Protein AF-A0A661DDL3-F1 (afdb_monomer_lite)

pLDDT: mean 89.46, std 9.81, range [48.75, 97.94]

Secondary structure (DSSP, 8-state):
-----EEEEEEEEEE-TT---TT-STTTTT-HHHHHHHHHT---S--SB-TTSPBPTT--TT-HHHHHHHHHHHHHHHHS--S-EEEE--BTTB--EEEE-TT--EEE-TTS-----GGG-PPPHHHHHHHHHHHHHTT---SS--EEEEEEEP-

Foldseek 3Di:
DDDQFKKKKFKFAKDAPPDDDPQVDPQNVNPPVVVQCVVVVPDFPDDQADPVRDGDPPDDPPDVVVVVRVVSVVVVCVVRPDLWDWDAQPDPVGGMITTGQPPQMDIDDSVDDDDDDCVSNDDDVVSQVSNVVVCVVRVPDGDDGIDMDMGTDDD

Radius of gyration: 18.05 Å; chains: 1; bounding box: 45×45×47 Å

Sequence (155 aa):
MGMNVSASISYGIRFDEGFEFPWDDEKYAGDYETWWEDVLGFKPTFSPWTDKGEYKEGIDHDDPRIDAYYEEKRKWEFDNPLPVEFNMCGSDECYDMVLSVPGIGIGGDWETPTEIDLSIFTVDQGGIDELIGFCKFYEIEYKEGPKWYLTCLQS

Structure (mmCIF, N/CA/C/O backbone):
data_AF-A0A661DDL3-F1
#
_entry.id   AF-A0A661DDL3-F1
#
loop_
_atom_site.group_PDB
_atom_site.id
_atom_site.type_symbol
_atom_site.label_atom_id
_atom_site.label_alt_id
_atom_site.label_comp_id
_atom_site.label_asym_id
_atom_site.label_entity_id
_atom_site.label_seq_id
_atom_site.pdbx_PDB_ins_code
_atom_site.Cartn_x
_atom_site.Cartn_y
_atom_site.Cartn_z
_atom_site.occupancy
_atom_site.B_iso_or_equiv
_atom_site.auth_seq_id
_atom_site.auth_comp_id
_atom_site.auth_asym_id
_atom_site.auth_atom_id
_atom_site.p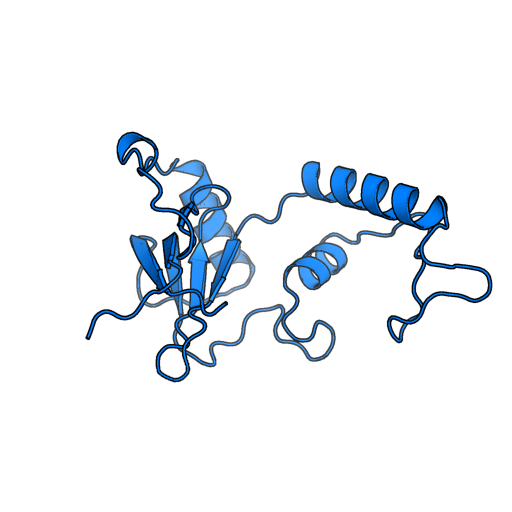dbx_PDB_model_num
ATOM 1 N N . MET A 1 1 ? -11.087 32.417 7.903 1.00 48.75 1 MET A N 1
ATOM 2 C CA . MET A 1 1 ? -10.757 32.113 6.495 1.00 48.75 1 MET A CA 1
ATOM 3 C C . MET A 1 1 ? -10.995 30.628 6.307 1.00 48.75 1 MET A C 1
ATOM 5 O O . MET A 1 1 ? -10.666 29.892 7.226 1.00 48.75 1 MET A O 1
ATOM 9 N N . GLY A 1 2 ? -11.640 30.211 5.217 1.00 57.16 2 GLY A N 1
ATOM 10 C CA . GLY A 1 2 ? -11.757 28.786 4.893 1.00 57.16 2 GLY A CA 1
ATOM 11 C C . GLY A 1 2 ? -10.430 28.287 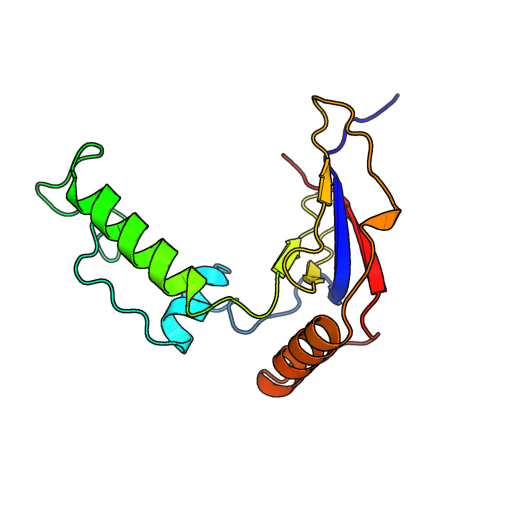4.327 1.00 57.16 2 GLY A C 1
ATOM 12 O O . GLY A 1 2 ? -9.803 29.015 3.560 1.00 57.16 2 GLY A O 1
ATOM 13 N N . MET A 1 3 ? -9.996 27.103 4.746 1.00 63.91 3 MET A N 1
ATOM 14 C CA . MET A 1 3 ? -8.885 26.381 4.129 1.00 63.91 3 MET A CA 1
ATOM 15 C C . MET A 1 3 ? -9.479 25.211 3.352 1.00 63.91 3 MET A C 1
ATOM 17 O O . MET A 1 3 ? -10.378 24.539 3.857 1.00 63.91 3 MET A O 1
ATOM 21 N N . ASN A 1 4 ? -9.006 25.020 2.125 1.00 65.56 4 ASN A N 1
ATOM 22 C CA . ASN A 1 4 ? -9.369 23.881 1.294 1.00 65.56 4 ASN A CA 1
ATOM 23 C C . ASN A 1 4 ? -8.398 22.742 1.604 1.00 65.56 4 ASN A C 1
ATOM 25 O O . ASN A 1 4 ? -7.199 22.986 1.722 1.00 65.56 4 ASN A O 1
ATOM 29 N N . VAL A 1 5 ? -8.914 21.528 1.770 1.00 73.38 5 VAL A N 1
ATOM 30 C CA . VAL A 1 5 ? -8.112 20.354 2.116 1.00 73.38 5 VAL A CA 1
ATOM 31 C C . VAL A 1 5 ? -8.684 19.142 1.393 1.00 73.38 5 VAL A C 1
ATOM 33 O O . VAL A 1 5 ? -9.905 18.969 1.368 1.00 73.38 5 VAL A O 1
ATOM 36 N N . SER A 1 6 ? -7.812 18.330 0.802 1.00 82.94 6 SER A N 1
ATOM 37 C CA . SER A 1 6 ? -8.190 16.999 0.337 1.00 82.94 6 SER A CA 1
ATOM 38 C C . SER A 1 6 ? -8.321 16.087 1.551 1.00 82.94 6 SER A C 1
ATOM 40 O O . SER A 1 6 ? -7.571 16.210 2.520 1.00 82.94 6 SER A O 1
ATOM 42 N N . ALA A 1 7 ? -9.285 15.180 1.544 1.00 85.31 7 ALA A N 1
ATOM 43 C CA . ALA A 1 7 ? -9.491 14.281 2.672 1.00 85.31 7 ALA A CA 1
ATOM 44 C C . ALA A 1 7 ? -9.811 12.877 2.189 1.00 85.31 7 ALA A C 1
ATOM 46 O O . ALA A 1 7 ? -10.457 12.713 1.156 1.00 85.31 7 ALA A O 1
ATOM 47 N N . SER A 1 8 ? -9.390 11.884 2.962 1.00 88.00 8 SER A N 1
ATOM 48 C CA . SER A 1 8 ? -9.799 10.500 2.794 1.00 88.00 8 SER A CA 1
ATOM 49 C C . SER A 1 8 ? -10.552 10.001 4.021 1.00 88.00 8 SER A C 1
ATOM 51 O O . SER A 1 8 ? -10.213 10.326 5.158 1.00 88.00 8 SER A O 1
ATOM 53 N N . ILE A 1 9 ? -11.610 9.227 3.793 1.00 90.31 9 ILE A N 1
ATOM 54 C CA . ILE A 1 9 ? -12.275 8.443 4.838 1.00 90.31 9 ILE A CA 1
ATOM 55 C C . ILE A 1 9 ? -11.851 6.995 4.655 1.00 90.31 9 ILE A C 1
ATOM 57 O O . ILE A 1 9 ? -11.993 6.471 3.555 1.00 90.31 9 ILE A O 1
ATOM 61 N N . SER A 1 10 ? -11.372 6.352 5.716 1.00 92.56 10 SER A N 1
ATOM 62 C CA . SER A 1 10 ? -10.945 4.951 5.695 1.00 92.56 10 SER A CA 1
ATOM 63 C C . SER A 1 10 ? -11.387 4.216 6.962 1.00 92.56 10 SER A C 1
ATOM 65 O O . SER A 1 10 ? -11.649 4.829 8.001 1.00 92.56 10 SER A O 1
ATOM 67 N N . TYR A 1 11 ? -11.500 2.889 6.884 1.00 94.81 11 TYR A N 1
ATOM 68 C CA . TYR A 1 11 ? -11.741 2.036 8.047 1.00 94.81 11 TYR A CA 1
ATOM 69 C C . TYR A 1 11 ? -10.490 1.216 8.337 1.00 94.81 11 TYR A C 1
ATOM 71 O O . TYR A 1 11 ? -10.093 0.386 7.522 1.00 94.81 11 TYR A O 1
ATOM 79 N N . GLY A 1 12 ? -9.850 1.454 9.477 1.00 96.00 12 GLY A N 1
ATOM 80 C CA . GLY A 1 12 ? -8.517 0.922 9.729 1.00 96.00 12 GLY A CA 1
ATOM 81 C C . GLY A 1 12 ? -8.063 1.048 11.167 1.00 96.00 12 GLY A C 1
ATOM 82 O O . GLY A 1 12 ? -8.872 1.296 12.055 1.00 96.00 12 GLY A O 1
ATOM 83 N N . ILE A 1 13 ? -6.768 0.872 11.391 1.00 97.25 13 ILE A N 1
ATOM 84 C CA . ILE A 1 13 ? -6.085 0.993 12.677 1.00 97.25 13 ILE A CA 1
ATOM 85 C C . ILE A 1 13 ? -5.138 2.186 12.585 1.00 97.25 13 ILE A C 1
ATOM 87 O O . ILE A 1 13 ? -4.337 2.263 11.657 1.00 97.25 13 ILE A O 1
ATOM 91 N N . ARG A 1 14 ? -5.229 3.112 13.543 1.00 95.75 14 ARG A N 1
ATOM 92 C CA . ARG A 1 14 ? -4.318 4.260 13.626 1.00 95.75 14 ARG A CA 1
ATOM 93 C C . ARG A 1 14 ? -3.046 3.908 14.382 1.00 95.75 14 ARG A C 1
ATOM 95 O O . ARG A 1 14 ? -3.106 3.306 15.455 1.00 95.75 14 ARG A O 1
ATOM 102 N N . PHE A 1 15 ? -1.945 4.419 13.863 1.00 94.62 15 PHE A N 1
ATOM 103 C CA . PHE A 1 15 ? -0.617 4.385 14.440 1.00 94.62 15 PHE A CA 1
ATOM 104 C C . PHE A 1 15 ? -0.120 5.812 14.665 1.00 94.62 15 PHE A C 1
ATOM 106 O O . PHE A 1 15 ? -0.500 6.743 13.948 1.00 94.62 15 PHE A O 1
ATOM 113 N N . ASP A 1 16 ? 0.683 5.967 15.714 1.00 91.12 16 ASP A N 1
ATOM 114 C CA . ASP A 1 16 ? 1.329 7.234 16.041 1.00 91.12 16 ASP A CA 1
ATOM 115 C C . ASP A 1 16 ? 2.497 7.480 15.070 1.00 91.12 16 ASP A C 1
ATOM 117 O O . ASP A 1 16 ? 3.071 6.534 14.528 1.00 91.12 16 ASP A O 1
ATOM 121 N N . GLU A 1 17 ? 2.866 8.747 14.880 1.00 86.69 17 GLU A N 1
ATOM 122 C CA . GLU A 1 17 ? 4.054 9.137 14.114 1.00 86.69 17 GLU A CA 1
ATOM 123 C C . GLU A 1 17 ? 5.305 8.377 14.583 1.00 86.69 17 GLU A C 1
ATOM 125 O O . GLU A 1 17 ? 5.551 8.235 15.785 1.00 86.69 17 GLU A O 1
ATOM 130 N N . GLY A 1 18 ? 6.111 7.910 13.626 1.00 87.19 18 GLY A N 1
ATOM 131 C CA . GLY A 1 18 ? 7.349 7.181 13.905 1.00 87.19 18 GLY A CA 1
ATOM 132 C C . GLY A 1 18 ? 7.148 5.723 14.316 1.00 87.19 18 GLY A C 1
ATOM 133 O O . GLY A 1 18 ? 8.106 5.085 14.747 1.00 87.19 18 GLY A O 1
ATOM 134 N N . PHE A 1 19 ? 5.929 5.185 14.206 1.00 92.38 19 PHE A N 1
ATOM 135 C CA . PHE A 1 19 ? 5.742 3.738 14.211 1.00 92.38 19 PHE A CA 1
ATOM 136 C C . PHE A 1 19 ? 6.493 3.118 13.026 1.00 92.38 19 PHE A C 1
ATOM 138 O O . PHE A 1 19 ? 6.299 3.557 11.898 1.00 92.38 19 PHE A O 1
ATOM 145 N N . GLU A 1 20 ? 7.319 2.106 13.294 1.00 93.00 20 GLU A N 1
ATOM 146 C CA . GLU A 1 20 ? 8.091 1.393 12.274 1.00 93.00 20 GLU A CA 1
ATOM 147 C C . GLU A 1 20 ? 7.300 0.182 11.767 1.00 93.00 20 GLU A C 1
ATOM 149 O O . GLU A 1 20 ? 7.062 -0.792 12.491 1.00 93.00 20 GLU A O 1
ATOM 154 N N . PHE A 1 21 ? 6.884 0.240 10.510 1.00 94.50 21 PHE A N 1
ATOM 155 C CA . PHE A 1 21 ? 6.269 -0.861 9.791 1.00 94.50 21 PHE A CA 1
ATOM 156 C C . PHE A 1 21 ? 7.323 -1.791 9.171 1.00 94.50 21 PHE A C 1
ATOM 158 O O . PHE A 1 21 ? 8.472 -1.400 8.962 1.00 94.50 21 PHE A O 1
ATOM 165 N N . PRO A 1 22 ? 6.943 -3.026 8.788 1.00 93.38 22 PRO A N 1
ATOM 166 C CA . PRO A 1 22 ? 7.859 -3.968 8.140 1.00 93.38 22 PRO A CA 1
ATOM 167 C C . PRO A 1 22 ? 8.530 -3.460 6.850 1.00 93.38 22 PRO A C 1
ATOM 169 O O . PRO A 1 22 ? 9.544 -4.020 6.434 1.00 93.38 22 PRO A O 1
ATOM 172 N N . TRP A 1 23 ? 7.955 -2.443 6.203 1.00 93.56 23 TRP A N 1
ATOM 173 C CA . TRP A 1 23 ? 8.454 -1.826 4.971 1.00 93.56 23 TRP A CA 1
ATOM 174 C C . TRP A 1 23 ? 9.266 -0.542 5.199 1.00 93.56 23 TRP A C 1
ATOM 176 O O . TRP A 1 23 ? 9.781 0.016 4.234 1.00 93.56 23 TRP A O 1
ATOM 186 N N . ASP A 1 24 ? 9.449 -0.089 6.443 1.00 89.19 24 ASP A N 1
ATOM 187 C CA . ASP A 1 24 ? 10.234 1.122 6.749 1.00 89.19 24 ASP A CA 1
ATOM 188 C C . ASP A 1 24 ? 11.759 0.888 6.720 1.00 89.19 24 ASP A C 1
ATOM 190 O O . ASP A 1 24 ? 12.549 1.764 7.067 1.00 89.19 24 ASP A O 1
ATOM 194 N N . ASP A 1 25 ? 12.199 -0.292 6.275 1.00 85.81 25 ASP A N 1
ATOM 195 C CA . ASP A 1 25 ? 13.611 -0.609 6.051 1.00 85.81 25 ASP A CA 1
ATOM 196 C C . ASP A 1 25 ? 14.218 0.270 4.934 1.00 85.81 25 ASP A C 1
ATOM 198 O O . ASP A 1 25 ? 13.563 0.602 3.938 1.00 85.81 25 ASP A O 1
ATOM 202 N N . GLU A 1 26 ? 15.516 0.581 5.049 1.00 86.31 26 GLU A N 1
ATOM 203 C CA . GLU A 1 26 ? 16.295 1.344 4.060 1.00 86.31 26 GLU A CA 1
ATOM 204 C C . GLU A 1 26 ? 16.175 0.744 2.652 1.00 86.31 26 GLU A C 1
ATOM 206 O O . GLU A 1 26 ? 16.243 1.470 1.659 1.00 86.31 26 GLU A O 1
ATOM 211 N N . LYS A 1 27 ? 15.972 -0.578 2.559 1.00 88.19 27 LYS A N 1
ATOM 212 C CA . LYS A 1 27 ? 15.776 -1.292 1.292 1.00 88.19 27 LYS A CA 1
ATOM 213 C C . LYS A 1 27 ? 14.564 -0.788 0.500 1.00 88.19 27 LYS A C 1
ATOM 215 O O . LYS A 1 27 ? 14.637 -0.760 -0.727 1.00 88.19 27 LYS A O 1
ATOM 220 N N . TYR A 1 28 ? 13.472 -0.440 1.175 1.00 88.69 28 TYR A N 1
ATOM 221 C CA . TYR A 1 28 ? 12.208 -0.070 0.529 1.00 88.69 28 TYR A CA 1
ATOM 222 C C . TYR A 1 28 ? 11.920 1.426 0.630 1.00 88.69 28 TYR A C 1
ATOM 224 O O . TYR A 1 28 ? 11.065 1.922 -0.093 1.00 88.69 28 TYR A O 1
ATOM 232 N N . ALA A 1 29 ? 12.635 2.151 1.497 1.00 87.94 29 ALA A N 1
ATOM 233 C CA . ALA A 1 29 ? 12.447 3.586 1.710 1.00 87.94 29 ALA A CA 1
ATOM 234 C C . ALA A 1 29 ? 10.980 3.961 2.019 1.00 87.94 29 ALA A C 1
ATOM 236 O O . ALA A 1 29 ? 10.502 5.010 1.590 1.00 87.94 29 ALA A O 1
ATOM 237 N N . GLY A 1 30 ? 10.267 3.087 2.740 1.00 87.94 30 GLY A N 1
ATOM 238 C CA . GLY A 1 30 ? 8.852 3.260 3.076 1.00 87.94 30 GLY A CA 1
ATOM 239 C C . GLY A 1 30 ? 7.867 2.859 1.969 1.00 87.94 30 GLY A C 1
ATOM 240 O O . GLY A 1 30 ? 6.659 2.989 2.163 1.00 87.94 30 GLY A O 1
ATOM 241 N N . ASP A 1 31 ? 8.338 2.362 0.820 1.00 91.00 31 ASP A N 1
ATOM 242 C CA . ASP A 1 31 ? 7.474 1.855 -0.249 1.00 91.00 31 ASP A CA 1
ATOM 243 C C . ASP A 1 31 ? 6.933 0.459 0.099 1.00 91.00 31 ASP A C 1
ATOM 245 O O . ASP A 1 31 ? 7.565 -0.583 -0.116 1.00 91.00 31 ASP A O 1
ATOM 249 N N . TYR A 1 32 ? 5.726 0.463 0.654 1.00 94.00 32 TYR A N 1
ATOM 250 C CA . TYR A 1 32 ? 5.017 -0.731 1.085 1.00 94.00 32 TYR A CA 1
ATOM 251 C C . TYR A 1 32 ? 4.578 -1.641 -0.080 1.00 94.00 32 TYR A C 1
ATOM 253 O O . TYR A 1 32 ? 4.455 -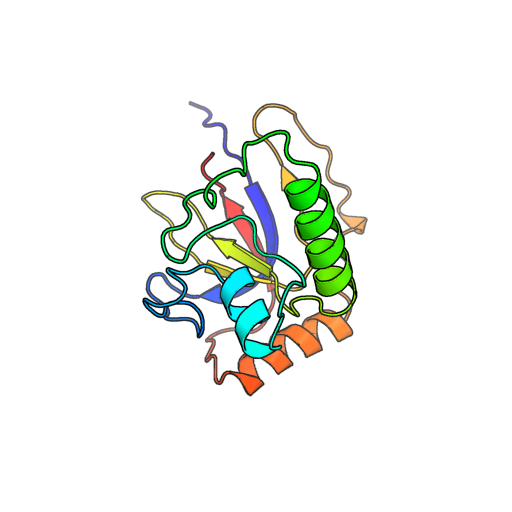2.852 0.117 1.00 94.00 32 TYR A O 1
ATOM 261 N N . GLU A 1 33 ? 4.388 -1.112 -1.294 1.00 94.25 33 GLU A N 1
ATOM 262 C CA . GLU A 1 33 ? 4.052 -1.920 -2.476 1.00 94.25 33 GLU A CA 1
ATOM 263 C C . GLU A 1 33 ? 5.280 -2.713 -2.932 1.00 94.25 33 GLU A C 1
ATOM 265 O O . GLU A 1 33 ? 5.219 -3.936 -3.094 1.00 94.25 33 GLU A O 1
ATOM 270 N N . THR A 1 34 ? 6.432 -2.041 -3.030 1.00 93.69 34 THR A N 1
ATOM 271 C CA . THR A 1 34 ? 7.711 -2.691 -3.360 1.00 93.69 34 THR A CA 1
ATOM 272 C C . THR A 1 34 ? 8.104 -3.734 -2.306 1.00 93.69 34 THR A C 1
ATOM 274 O O . THR A 1 34 ? 8.620 -4.806 -2.642 1.00 93.69 34 THR A O 1
ATOM 277 N N . TRP A 1 35 ? 7.839 -3.471 -1.023 1.00 95.81 35 TRP A N 1
ATOM 278 C CA . TRP A 1 35 ? 8.023 -4.468 0.038 1.00 95.81 35 TRP A CA 1
ATOM 279 C C . TRP A 1 35 ? 7.168 -5.719 -0.189 1.00 95.81 35 TRP A C 1
ATOM 281 O O . TRP A 1 35 ? 7.666 -6.843 -0.076 1.00 95.81 35 TRP A O 1
ATOM 291 N N . TRP A 1 36 ? 5.894 -5.543 -0.537 1.00 95.94 36 TRP A N 1
ATOM 292 C CA . TRP A 1 36 ? 4.977 -6.659 -0.753 1.00 95.94 36 TRP A CA 1
ATOM 293 C C . TRP A 1 36 ? 5.362 -7.519 -1.957 1.00 95.94 36 TRP A C 1
ATOM 295 O O . TRP A 1 36 ? 5.332 -8.752 -1.887 1.00 95.94 36 TRP A O 1
ATOM 305 N N . GLU A 1 37 ? 5.801 -6.873 -3.035 1.00 96.19 37 GLU A N 1
ATOM 306 C CA . GLU A 1 37 ? 6.388 -7.537 -4.198 1.00 96.19 37 GLU A CA 1
ATOM 307 C C . GLU A 1 37 ? 7.569 -8.433 -3.811 1.00 96.19 37 GLU A C 1
ATOM 309 O O . GLU A 1 37 ? 7.638 -9.583 -4.252 1.00 96.19 37 GLU A O 1
ATOM 314 N N . ASP A 1 38 ? 8.478 -7.954 -2.958 1.00 95.69 38 ASP A N 1
ATOM 315 C CA . ASP A 1 38 ? 9.626 -8.743 -2.497 1.00 95.69 38 ASP A CA 1
ATOM 316 C C . ASP A 1 38 ? 9.198 -9.922 -1.612 1.00 95.69 38 ASP A C 1
ATOM 318 O O . ASP A 1 38 ? 9.656 -11.049 -1.828 1.00 95.69 38 ASP A O 1
ATOM 322 N N . VAL A 1 39 ? 8.270 -9.693 -0.674 1.00 96.12 39 VAL A N 1
ATOM 323 C CA . VAL A 1 39 ? 7.720 -10.726 0.225 1.00 96.12 39 VAL A CA 1
ATOM 324 C C . VAL A 1 39 ? 7.115 -11.888 -0.560 1.00 96.12 39 VAL A C 1
ATOM 326 O O . VAL A 1 39 ? 7.363 -13.055 -0.240 1.00 96.12 39 VAL A O 1
ATOM 329 N N . LEU A 1 40 ? 6.330 -11.582 -1.592 1.00 96.81 40 LEU A N 1
ATOM 330 C CA . LEU A 1 40 ? 5.684 -12.588 -2.436 1.00 96.81 40 LEU A CA 1
ATOM 331 C C . LEU A 1 40 ? 6.560 -13.051 -3.611 1.00 96.81 40 LEU A C 1
ATOM 333 O O . LEU A 1 40 ? 6.188 -13.972 -4.345 1.00 96.81 40 LEU A O 1
ATOM 337 N N . GLY A 1 41 ? 7.747 -12.466 -3.769 1.00 97.00 41 GLY A N 1
ATOM 338 C CA . GLY A 1 41 ? 8.742 -12.873 -4.751 1.00 97.00 41 GLY A CA 1
ATOM 339 C C . GLY A 1 41 ? 8.370 -12.529 -6.192 1.00 97.00 41 GLY A C 1
ATOM 340 O O . GLY A 1 41 ? 8.678 -13.320 -7.093 1.00 97.00 41 GLY A O 1
ATOM 341 N N . PHE A 1 42 ? 7.732 -11.378 -6.421 1.00 97.19 42 PHE A N 1
ATOM 342 C CA . PHE A 1 42 ? 7.488 -10.854 -7.761 1.00 97.19 42 PHE A CA 1
ATOM 343 C C . PHE A 1 42 ? 8.809 -10.715 -8.522 1.00 97.19 42 PHE A C 1
ATOM 345 O O . PHE A 1 42 ? 9.791 -10.140 -8.052 1.00 97.19 42 PHE A O 1
ATOM 352 N N . LYS A 1 43 ? 8.851 -11.297 -9.720 1.00 96.25 43 LYS A N 1
ATOM 353 C CA . LYS A 1 43 ? 10.007 -11.247 -10.613 1.00 96.25 43 LYS A CA 1
ATOM 354 C C . LYS A 1 43 ? 9.497 -10.950 -12.013 1.00 96.25 43 LYS A C 1
ATOM 356 O O . LYS A 1 43 ? 9.070 -11.892 -12.682 1.00 96.25 43 LYS A O 1
ATOM 361 N N . PRO A 1 44 ? 9.521 -9.680 -12.449 1.00 96.12 44 PRO A N 1
ATOM 362 C CA . PRO A 1 44 ? 9.050 -9.331 -13.777 1.00 96.12 44 PRO A CA 1
ATOM 363 C C . PRO A 1 44 ? 9.915 -10.020 -14.831 1.00 96.12 44 PRO A C 1
ATOM 365 O O . PRO A 1 44 ? 11.128 -10.197 -14.650 1.00 96.12 44 PRO A O 1
ATOM 368 N N . THR A 1 45 ? 9.313 -10.357 -15.966 1.00 97.44 45 THR A N 1
ATOM 369 C CA . THR A 1 45 ? 10.034 -10.937 -17.106 1.00 97.44 45 THR A CA 1
ATOM 370 C C . THR A 1 45 ? 11.127 -9.988 -17.604 1.00 97.44 45 THR A C 1
ATOM 372 O O . THR A 1 45 ? 12.207 -10.414 -18.024 1.00 97.44 45 THR A O 1
ATOM 375 N N . PHE A 1 46 ? 10.865 -8.684 -17.524 1.00 96.44 46 PHE A N 1
ATOM 376 C CA . PHE A 1 46 ? 11.798 -7.620 -17.856 1.00 96.44 46 PHE A CA 1
ATOM 377 C C . PHE A 1 46 ? 11.568 -6.423 -16.934 1.00 96.44 46 PHE A C 1
ATOM 379 O O . PHE A 1 46 ? 10.436 -6.006 -16.766 1.00 96.44 46 PHE A O 1
ATOM 386 N N . SER A 1 47 ? 12.633 -5.833 -16.389 1.00 95.69 47 SER A N 1
ATOM 387 C CA . SER A 1 47 ? 12.555 -4.544 -15.688 1.00 95.69 47 SER A CA 1
ATOM 388 C C . SER A 1 47 ? 13.231 -3.459 -16.536 1.00 95.69 47 SER A C 1
ATOM 390 O O . SER A 1 47 ? 14.404 -3.650 -16.886 1.00 95.69 47 SER A O 1
ATOM 392 N N . PRO A 1 48 ? 12.551 -2.345 -16.875 1.00 96.12 48 PRO A N 1
ATOM 393 C CA . PRO A 1 48 ? 13.136 -1.252 -17.655 1.00 96.12 48 PRO A CA 1
ATOM 394 C C . PRO A 1 48 ? 14.154 -0.418 -16.869 1.00 96.12 48 PRO A C 1
ATOM 396 O O . PRO A 1 48 ? 14.959 0.279 -17.489 1.00 96.12 48 PRO A O 1
ATOM 399 N N . TRP A 1 49 ? 14.170 -0.522 -15.537 1.00 94.88 49 TRP A N 1
ATOM 400 C CA . TRP A 1 49 ? 15.061 0.255 -14.676 1.00 94.88 49 TRP A CA 1
ATOM 401 C C . TRP A 1 49 ? 16.291 -0.535 -14.229 1.00 94.88 49 TRP A C 1
ATOM 403 O O . TRP A 1 49 ? 16.314 -1.770 -14.187 1.00 94.88 49 TRP A O 1
ATOM 413 N N . THR A 1 50 ? 17.347 0.207 -13.923 1.00 93.88 50 THR A N 1
ATOM 414 C CA . THR A 1 50 ? 18.536 -0.260 -13.206 1.00 93.88 50 THR A CA 1
ATOM 415 C C . THR A 1 50 ? 18.294 -0.240 -11.695 1.00 93.88 50 THR A C 1
ATOM 417 O O . THR A 1 50 ? 17.321 0.346 -11.227 1.00 93.88 50 THR A O 1
ATOM 420 N N . ASP A 1 51 ? 19.235 -0.779 -10.919 1.00 88.75 51 ASP A N 1
ATOM 421 C CA . ASP A 1 51 ? 19.201 -0.739 -9.446 1.00 88.75 51 ASP A CA 1
ATOM 422 C C . ASP A 1 51 ? 19.237 0.695 -8.869 1.00 88.75 51 ASP A C 1
ATOM 424 O O . ASP A 1 51 ? 19.062 0.889 -7.672 1.00 88.75 51 ASP A O 1
ATOM 428 N N . LYS A 1 52 ? 19.481 1.712 -9.710 1.00 89.25 52 LYS A N 1
ATOM 429 C CA . LYS A 1 52 ? 19.447 3.137 -9.346 1.00 89.25 52 LYS A CA 1
ATOM 430 C C . LYS A 1 52 ? 18.152 3.847 -9.758 1.00 89.25 52 LYS A C 1
ATOM 432 O O . LYS A 1 52 ? 18.066 5.061 -9.611 1.00 89.25 52 LYS A O 1
ATOM 437 N N . GLY A 1 53 ? 17.189 3.130 -10.343 1.00 88.75 53 GLY A N 1
ATOM 438 C CA . GLY A 1 53 ? 15.949 3.709 -10.876 1.00 88.75 53 GLY A CA 1
ATOM 439 C C . GLY A 1 53 ? 16.096 4.402 -12.238 1.00 88.75 53 GLY A C 1
ATOM 440 O O . GLY A 1 53 ? 15.135 4.962 -12.755 1.00 88.75 53 GLY A O 1
ATOM 441 N N . GLU A 1 54 ? 17.279 4.363 -12.858 1.00 95.00 54 GLU A N 1
ATOM 442 C CA . GLU A 1 54 ? 17.509 4.924 -14.197 1.00 95.00 54 GLU A CA 1
ATOM 443 C C . GLU A 1 54 ? 17.035 3.949 -15.281 1.00 95.00 54 GLU A C 1
ATOM 445 O O . GLU A 1 54 ? 17.168 2.735 -15.106 1.00 95.00 54 GLU A O 1
ATOM 450 N N . TYR A 1 55 ? 16.558 4.452 -16.426 1.00 96.12 55 TYR A N 1
ATOM 451 C CA . TYR A 1 55 ? 16.297 3.608 -17.597 1.00 96.12 55 TYR A CA 1
ATOM 452 C C . TYR A 1 55 ? 17.557 2.842 -18.017 1.00 96.12 55 TYR A C 1
ATOM 454 O O . TYR A 1 55 ? 18.657 3.398 -18.079 1.00 96.12 55 TYR A O 1
ATOM 462 N N . LYS A 1 56 ? 17.397 1.556 -18.336 1.00 97.12 56 LYS A N 1
ATOM 463 C CA . LYS A 1 56 ? 18.468 0.751 -18.935 1.00 97.12 56 LYS A CA 1
ATOM 464 C C . LYS A 1 56 ? 18.866 1.308 -20.302 1.00 97.12 56 LYS A C 1
ATOM 466 O O . LYS A 1 56 ? 18.054 1.886 -21.017 1.00 97.12 56 LYS A O 1
ATOM 471 N N . GLU A 1 57 ? 20.123 1.097 -20.686 1.00 97.12 57 GLU A N 1
ATOM 472 C CA . GLU A 1 57 ? 20.641 1.546 -21.981 1.00 97.12 57 GLU A CA 1
ATOM 473 C C . GLU A 1 57 ? 19.770 1.031 -23.142 1.00 97.12 57 GLU A C 1
ATOM 475 O O . GLU A 1 57 ? 19.478 -0.163 -23.241 1.00 97.12 57 GLU A O 1
ATOM 480 N N . GLY A 1 58 ? 19.347 1.945 -24.021 1.00 95.75 58 GLY A N 1
ATOM 481 C CA . GLY A 1 58 ? 18.473 1.628 -25.153 1.00 95.75 58 GLY A CA 1
ATOM 482 C C . GLY A 1 58 ? 16.992 1.455 -24.798 1.00 95.75 58 GLY A C 1
ATOM 483 O O . GLY A 1 58 ? 16.249 0.933 -25.627 1.00 95.75 58 GLY A O 1
ATOM 484 N N . ILE A 1 59 ? 16.581 1.853 -23.592 1.00 96.88 59 ILE A N 1
ATOM 485 C CA . ILE A 1 59 ? 15.186 2.092 -23.210 1.00 96.88 59 ILE A CA 1
ATOM 486 C C . ILE A 1 59 ? 14.973 3.603 -23.148 1.00 96.88 59 ILE A C 1
ATOM 488 O O . ILE A 1 59 ? 15.768 4.320 -22.539 1.00 96.88 59 ILE A O 1
ATOM 492 N N . ASP A 1 60 ? 13.891 4.076 -23.750 1.00 95.25 60 ASP A N 1
ATOM 493 C CA . ASP A 1 60 ? 13.368 5.419 -23.529 1.00 95.25 60 ASP A CA 1
ATOM 494 C C . ASP A 1 60 ? 11.900 5.338 -23.087 1.00 95.25 60 ASP A C 1
ATOM 496 O O . ASP A 1 60 ? 11.336 4.252 -22.985 1.00 95.25 60 ASP A O 1
ATOM 500 N N . HIS A 1 61 ? 11.295 6.487 -22.789 1.00 92.75 61 HIS A N 1
ATOM 501 C CA . HIS A 1 61 ? 9.927 6.584 -22.278 1.00 92.75 61 HIS A CA 1
ATOM 502 C C . HIS A 1 61 ? 8.828 5.982 -23.172 1.00 92.75 61 HIS A C 1
ATOM 504 O O . HIS A 1 61 ? 7.782 5.622 -22.643 1.00 92.75 61 HIS A O 1
ATOM 510 N N . ASP A 1 62 ? 9.054 5.868 -24.483 1.00 95.88 62 ASP A N 1
ATOM 511 C CA . ASP A 1 62 ? 8.081 5.355 -25.453 1.00 95.88 62 ASP A CA 1
ATOM 512 C C . ASP A 1 62 ? 8.346 3.873 -25.779 1.00 95.88 62 ASP A C 1
ATOM 514 O O . 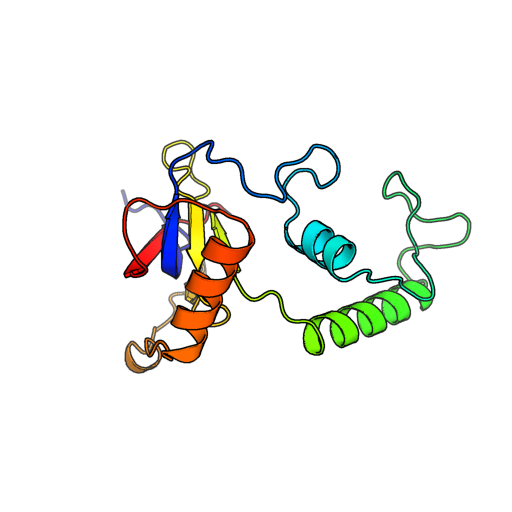ASP A 1 62 ? 7.754 3.306 -26.705 1.00 95.88 62 ASP A O 1
ATOM 518 N N . ASP A 1 63 ? 9.268 3.224 -25.060 1.00 96.81 63 ASP A N 1
ATOM 519 C CA . ASP A 1 63 ? 9.607 1.835 -25.320 1.00 96.81 63 ASP A CA 1
ATOM 520 C C . ASP A 1 63 ? 8.439 0.906 -24.934 1.00 96.81 63 ASP A C 1
ATOM 522 O O . ASP A 1 63 ? 8.055 0.850 -23.762 1.00 96.81 63 ASP A O 1
ATOM 526 N N . PRO A 1 64 ? 7.911 0.086 -25.863 1.00 96.81 64 PRO A N 1
ATOM 527 C CA . PRO A 1 64 ? 6.764 -0.785 -25.594 1.00 96.81 64 PRO A CA 1
ATOM 528 C C . PRO A 1 64 ? 7.034 -1.845 -24.514 1.00 96.81 64 PRO A C 1
ATOM 530 O O . PRO A 1 64 ? 6.102 -2.471 -24.007 1.00 96.81 64 PRO A O 1
ATOM 533 N N . ARG A 1 65 ? 8.300 -2.083 -24.144 1.00 97.06 65 ARG A N 1
ATOM 534 C CA . ARG A 1 65 ? 8.658 -2.969 -23.027 1.00 97.06 65 ARG A CA 1
ATOM 535 C C . ARG A 1 65 ? 8.279 -2.378 -21.670 1.00 97.06 65 ARG A C 1
ATOM 537 O O . ARG A 1 65 ? 8.102 -3.149 -20.731 1.00 97.06 65 ARG A O 1
ATOM 544 N N . ILE A 1 66 ? 8.163 -1.053 -21.558 1.00 96.81 66 ILE A N 1
ATOM 545 C CA . ILE A 1 66 ? 7.677 -0.385 -20.344 1.00 96.81 66 ILE A CA 1
ATOM 546 C C . ILE A 1 66 ? 6.197 -0.715 -20.142 1.00 96.81 66 ILE A C 1
ATOM 548 O O . ILE A 1 66 ? 5.819 -1.187 -19.072 1.00 96.81 66 ILE A O 1
ATOM 552 N N . ASP A 1 67 ? 5.382 -0.566 -21.189 1.00 96.69 67 ASP A N 1
ATOM 553 C CA . ASP A 1 67 ? 3.961 -0.928 -21.146 1.00 96.69 67 ASP A CA 1
ATOM 554 C C . ASP A 1 67 ? 3.767 -2.409 -20.803 1.00 96.69 67 ASP A C 1
ATOM 556 O O . ASP A 1 67 ? 2.965 -2.746 -19.933 1.00 96.69 67 ASP A O 1
ATOM 560 N N . ALA A 1 68 ? 4.550 -3.294 -21.432 1.00 97.69 68 ALA A N 1
ATOM 561 C CA . ALA A 1 68 ? 4.505 -4.726 -21.146 1.00 97.69 68 ALA A CA 1
ATOM 562 C C . ALA A 1 68 ? 4.876 -5.051 -19.687 1.00 97.69 68 ALA A C 1
ATOM 564 O O . ALA A 1 68 ? 4.239 -5.911 -19.077 1.00 97.69 68 ALA A O 1
ATOM 565 N N . TYR A 1 69 ? 5.867 -4.356 -19.111 1.00 97.38 69 TYR A N 1
ATOM 566 C CA . TYR A 1 69 ? 6.206 -4.491 -17.692 1.00 97.38 69 TYR A CA 1
ATOM 567 C C . TYR A 1 69 ? 5.029 -4.084 -16.796 1.00 97.38 69 TYR A C 1
ATOM 569 O O . TYR A 1 69 ? 4.673 -4.824 -15.881 1.00 97.38 69 TYR A O 1
ATOM 577 N N . TYR A 1 70 ? 4.401 -2.934 -17.057 1.00 96.44 70 TYR A N 1
ATOM 578 C CA . TYR A 1 70 ? 3.292 -2.459 -16.228 1.00 96.44 70 TYR A CA 1
ATOM 579 C C . TYR A 1 70 ? 2.030 -3.312 -16.380 1.00 96.44 70 TYR A C 1
ATOM 581 O O . TYR A 1 70 ? 1.277 -3.463 -15.420 1.00 96.44 70 TYR A O 1
ATOM 589 N N . GLU A 1 71 ? 1.792 -3.899 -17.553 1.00 97.88 71 GLU A N 1
ATOM 590 C CA . GLU A 1 71 ? 0.715 -4.872 -17.745 1.00 97.88 71 GLU A CA 1
ATOM 591 C C . GLU A 1 71 ? 0.971 -6.160 -16.946 1.00 97.88 71 GLU A C 1
ATOM 593 O O . GLU A 1 71 ? 0.063 -6.656 -16.274 1.00 97.88 71 GLU A O 1
ATOM 598 N N . GLU A 1 72 ? 2.207 -6.674 -16.966 1.00 97.94 72 GLU A N 1
ATOM 599 C CA . GLU A 1 72 ? 2.620 -7.828 -16.158 1.00 97.94 72 GLU A CA 1
ATOM 600 C C . GLU A 1 72 ? 2.476 -7.540 -14.659 1.00 97.94 72 GLU A C 1
ATOM 602 O O . GLU A 1 72 ? 1.856 -8.334 -13.948 1.00 97.94 72 GLU A O 1
ATOM 607 N N . LYS A 1 73 ? 2.981 -6.388 -14.198 1.00 97.00 73 LYS A N 1
ATOM 608 C CA . LYS A 1 73 ? 2.884 -5.946 -12.801 1.00 97.00 73 LYS A CA 1
ATOM 609 C C . LYS A 1 73 ? 1.428 -5.809 -12.356 1.00 97.00 73 LYS A C 1
ATOM 611 O O . LYS A 1 73 ? 1.040 -6.468 -11.401 1.00 97.00 73 LYS A O 1
ATOM 616 N N . ARG A 1 74 ? 0.584 -5.093 -13.107 1.00 96.88 74 ARG A N 1
ATOM 617 C CA . ARG A 1 74 ? -0.846 -4.932 -12.777 1.00 96.88 74 ARG A CA 1
ATOM 618 C C . ARG A 1 74 ? -1.576 -6.268 -12.674 1.00 96.88 74 ARG A C 1
ATOM 620 O O . ARG A 1 74 ? -2.429 -6.455 -11.810 1.00 96.88 74 ARG A O 1
ATOM 627 N N . LYS A 1 75 ? -1.275 -7.204 -13.578 1.00 97.56 75 LYS A N 1
ATOM 628 C CA . LYS A 1 75 ? -1.862 -8.545 -13.521 1.00 97.56 75 LYS A CA 1
ATOM 629 C C . LYS A 1 75 ? -1.403 -9.294 -12.270 1.00 97.56 75 LYS A C 1
ATOM 631 O O . LYS A 1 75 ? -2.218 -9.945 -11.626 1.00 97.56 75 LYS A O 1
ATOM 636 N N . TRP A 1 76 ? -0.119 -9.200 -11.938 1.00 97.75 76 TRP A N 1
ATOM 637 C CA . TRP A 1 76 ? 0.420 -9.811 -10.731 1.00 97.75 76 TRP A CA 1
ATOM 638 C C . TRP A 1 76 ? -0.205 -9.215 -9.464 1.00 97.75 76 TRP A C 1
ATOM 640 O O . TRP A 1 76 ? -0.646 -9.985 -8.619 1.00 97.75 76 TRP A O 1
ATOM 650 N N . GLU A 1 77 ? -0.323 -7.889 -9.367 1.00 95.94 77 GLU A N 1
ATOM 651 C CA . GLU A 1 77 ? -0.973 -7.185 -8.248 1.00 95.94 77 GLU A CA 1
ATOM 652 C C . GLU A 1 77 ? -2.443 -7.592 -8.099 1.00 95.94 77 GLU A C 1
ATOM 654 O O . GLU A 1 77 ? -2.919 -7.806 -6.988 1.00 95.94 77 GLU A O 1
ATOM 659 N N . PHE A 1 78 ? -3.157 -7.766 -9.215 1.00 95.69 78 PHE A N 1
ATOM 660 C CA . PHE A 1 78 ? -4.535 -8.260 -9.202 1.00 95.69 78 PHE A CA 1
ATOM 661 C C . PHE A 1 78 ? -4.642 -9.677 -8.619 1.00 95.69 78 PHE A C 1
ATOM 663 O O . PHE A 1 78 ? -5.565 -9.964 -7.857 1.00 95.69 78 PHE A O 1
ATOM 670 N N . ASP A 1 79 ? -3.703 -10.560 -8.966 1.00 97.25 79 ASP A N 1
ATOM 671 C CA . ASP A 1 79 ? -3.658 -11.938 -8.462 1.00 97.25 79 ASP A CA 1
ATOM 672 C C . ASP A 1 79 ? -3.057 -12.035 -7.039 1.00 97.25 79 ASP A C 1
ATOM 674 O O . ASP A 1 79 ? -3.223 -13.057 -6.370 1.00 97.25 79 ASP A O 1
ATOM 678 N N . ASN A 1 80 ? -2.359 -10.992 -6.572 1.00 96.75 80 ASN A N 1
ATOM 679 C CA . ASN A 1 80 ? -1.629 -10.939 -5.300 1.00 96.75 80 ASN A CA 1
ATOM 680 C C . ASN A 1 80 ? -1.912 -9.625 -4.548 1.00 96.75 80 ASN A C 1
ATOM 682 O O . ASN A 1 80 ? -0.977 -8.872 -4.250 1.00 96.75 80 ASN A O 1
ATOM 686 N N . PRO A 1 81 ? -3.187 -9.328 -4.238 1.00 95.12 81 PRO A N 1
ATOM 687 C CA . PRO A 1 81 ? -3.553 -8.053 -3.646 1.00 95.12 81 PRO A CA 1
ATOM 688 C C . PRO A 1 81 ? -2.858 -7.870 -2.300 1.00 95.12 81 PRO A C 1
ATOM 690 O O . PRO A 1 81 ? -2.728 -8.809 -1.507 1.00 95.12 81 PRO A O 1
ATOM 693 N N . LEU A 1 82 ? -2.432 -6.641 -2.031 1.00 94.62 82 LEU A N 1
ATOM 694 C CA . LEU A 1 82 ? -1.999 -6.268 -0.700 1.00 94.62 82 LEU A CA 1
ATOM 695 C C . LEU A 1 82 ? -3.218 -6.316 0.243 1.00 94.62 82 LEU A C 1
ATOM 697 O O . LEU A 1 82 ? -4.259 -5.741 -0.081 1.00 94.62 82 LEU A O 1
ATOM 701 N N . PRO A 1 83 ? -3.129 -6.981 1.408 1.00 93.69 83 PRO A N 1
ATOM 702 C CA . PRO A 1 83 ? -4.281 -7.178 2.293 1.00 93.69 83 PRO A CA 1
ATOM 703 C C . PRO A 1 83 ? -4.661 -5.922 3.092 1.00 93.69 83 PRO A C 1
ATOM 705 O O . PRO A 1 83 ? -5.576 -5.959 3.912 1.00 93.69 83 PRO A O 1
ATOM 708 N N . VAL A 1 84 ? -3.935 -4.820 2.901 1.00 95.25 84 VAL A N 1
ATOM 709 C CA . VAL A 1 84 ? -4.072 -3.570 3.647 1.00 95.25 84 VAL A CA 1
ATOM 710 C C . VAL A 1 84 ? -3.845 -2.379 2.723 1.00 95.25 84 VAL A C 1
ATOM 712 O O . VAL A 1 84 ? -3.122 -2.484 1.743 1.00 95.25 84 VAL A O 1
ATOM 715 N N . GLU A 1 85 ? -4.444 -1.241 3.044 1.00 93.75 85 GLU A N 1
ATOM 716 C CA . GLU A 1 85 ? -4.132 0.053 2.436 1.00 93.75 85 GLU A CA 1
ATOM 717 C C . GLU A 1 85 ? -3.415 0.931 3.456 1.00 93.75 85 GLU A C 1
ATOM 719 O O . GLU A 1 85 ? -3.778 0.945 4.635 1.00 93.75 85 GLU A O 1
ATOM 724 N N . PHE A 1 86 ? -2.416 1.689 3.014 1.00 91.69 86 PHE A N 1
ATOM 725 C CA . PHE A 1 86 ? -1.689 2.609 3.878 1.00 91.69 86 PHE A CA 1
ATOM 726 C C . PHE A 1 86 ? -2.102 4.054 3.594 1.00 91.69 86 PHE A C 1
ATOM 728 O O . PHE A 1 86 ? -1.884 4.579 2.504 1.00 91.69 86 PHE A O 1
ATOM 735 N N . ASN A 1 87 ? -2.713 4.705 4.583 1.00 89.25 87 ASN A N 1
ATOM 736 C CA . ASN A 1 87 ? -3.143 6.097 4.506 1.00 89.25 87 ASN A CA 1
ATOM 737 C C . ASN A 1 87 ? -2.342 6.935 5.502 1.00 89.25 87 ASN A C 1
ATOM 739 O O . ASN A 1 87 ? -2.410 6.698 6.706 1.00 89.25 87 ASN A O 1
ATOM 743 N N . MET A 1 88 ? -1.626 7.947 5.019 1.00 86.38 88 MET A N 1
ATOM 744 C CA . MET A 1 88 ? -0.855 8.856 5.864 1.00 86.38 88 MET A CA 1
ATOM 745 C C . MET A 1 88 ? -1.478 10.254 5.863 1.00 86.38 88 MET A C 1
ATOM 747 O O . MET A 1 88 ? -1.802 10.808 4.811 1.00 86.38 88 MET A O 1
ATOM 751 N N . CYS A 1 89 ? -1.639 10.829 7.053 1.00 81.44 89 CYS A N 1
ATOM 752 C CA . CYS A 1 89 ? -1.939 12.242 7.231 1.00 81.44 89 CYS A CA 1
ATOM 753 C C . CYS A 1 89 ? -0.714 13.041 6.771 1.00 81.44 89 CYS A C 1
ATOM 755 O O . CYS A 1 89 ? 0.378 12.868 7.305 1.00 81.44 89 CYS A O 1
ATOM 757 N N . GLY A 1 90 ? -0.877 13.864 5.737 1.00 70.88 90 GLY A N 1
ATOM 758 C CA . GLY A 1 90 ? 0.251 14.543 5.096 1.00 70.88 90 GLY A CA 1
ATOM 759 C C . GLY A 1 90 ? 0.573 15.921 5.665 1.00 70.88 90 GLY A C 1
ATOM 760 O O . GLY A 1 90 ? 1.276 16.666 5.005 1.00 70.88 90 GLY A O 1
ATOM 761 N N . SER A 1 91 ? 0.008 16.334 6.803 1.00 73.56 91 SER A N 1
ATOM 762 C CA . SER A 1 91 ? 0.185 17.715 7.275 1.00 73.56 91 SER A CA 1
ATOM 763 C C . SER A 1 91 ? 1.365 17.864 8.231 1.00 73.56 91 SER A C 1
ATOM 765 O O . SER A 1 91 ? 1.579 16.994 9.067 1.00 73.56 91 SER A O 1
ATOM 767 N N . ASP A 1 92 ? 2.026 19.025 8.208 1.00 70.88 92 ASP A N 1
ATOM 768 C CA . ASP A 1 92 ? 3.128 19.367 9.126 1.00 70.88 92 ASP A CA 1
ATOM 769 C C . ASP A 1 92 ? 2.783 19.190 10.623 1.00 70.88 92 ASP A C 1
ATOM 771 O O . ASP A 1 92 ? 3.680 19.096 11.460 1.00 70.88 92 ASP A O 1
ATOM 775 N N . GLU A 1 93 ? 1.490 19.170 10.972 1.00 70.00 93 GLU A N 1
ATOM 776 C CA . GLU A 1 93 ? 0.980 19.058 12.346 1.00 70.00 93 GLU A CA 1
ATOM 777 C C . GLU A 1 93 ? 0.269 17.718 12.639 1.00 70.00 93 GLU A C 1
ATOM 779 O O . GLU A 1 93 ? -0.201 17.504 13.758 1.00 70.00 93 GLU A O 1
ATOM 784 N N . CYS A 1 94 ? 0.162 16.817 11.657 1.00 72.38 94 CYS A N 1
ATOM 785 C CA . CYS A 1 94 ? -0.490 15.513 11.791 1.00 72.38 94 CYS A CA 1
ATOM 786 C C . CYS A 1 94 ? 0.182 14.506 10.860 1.00 72.38 94 CYS A C 1
ATOM 788 O O . CYS A 1 94 ? -0.031 14.551 9.653 1.00 72.38 94 CYS A O 1
ATOM 790 N N . TYR A 1 95 ? 0.931 13.587 11.470 1.00 78.44 95 TYR A N 1
ATOM 791 C CA . TYR A 1 95 ? 1.583 12.430 10.848 1.00 78.44 95 TYR A CA 1
ATOM 792 C C . TYR A 1 95 ? 0.912 11.125 11.291 1.00 78.44 95 TYR A C 1
ATOM 794 O O . TYR A 1 95 ? 1.552 10.098 11.510 1.00 78.44 95 TYR A O 1
ATOM 802 N N . ASP A 1 96 ? -0.404 11.182 11.497 1.00 84.88 96 ASP A N 1
ATOM 803 C CA . ASP A 1 96 ? -1.174 9.989 11.812 1.00 84.88 96 ASP A CA 1
ATOM 804 C C . ASP A 1 96 ? -1.148 9.034 10.621 1.00 84.88 96 ASP A C 1
ATOM 806 O O . ASP A 1 96 ? -1.462 9.414 9.491 1.00 84.88 96 ASP A O 1
ATOM 810 N N . MET A 1 97 ? -0.810 7.780 10.892 1.00 91.38 97 MET A N 1
ATOM 811 C CA . MET A 1 97 ? -0.801 6.716 9.897 1.00 91.38 97 MET A CA 1
ATOM 812 C C . MET A 1 97 ? -1.984 5.796 10.165 1.00 91.38 97 MET A C 1
ATOM 814 O O . MET A 1 97 ? -2.273 5.461 11.314 1.00 91.38 97 MET A O 1
ATOM 818 N N . VAL A 1 98 ? -2.695 5.391 9.122 1.00 94.38 98 VAL A N 1
ATOM 819 C CA . VAL A 1 98 ? -3.835 4.483 9.213 1.00 94.38 98 VAL A CA 1
ATOM 820 C C . VAL A 1 98 ? -3.606 3.316 8.270 1.00 94.38 98 VAL A C 1
ATOM 822 O O . VAL A 1 98 ? -3.554 3.493 7.055 1.00 94.38 98 VAL A O 1
ATOM 825 N N . LEU A 1 99 ? -3.522 2.116 8.840 1.00 95.44 99 LEU A N 1
ATOM 826 C CA . LEU A 1 99 ? -3.559 0.873 8.082 1.00 95.44 99 LEU A CA 1
ATOM 827 C C . LEU A 1 99 ? -5.020 0.445 7.937 1.00 95.44 99 LEU A C 1
ATOM 829 O O . LEU A 1 99 ? -5.669 0.118 8.934 1.00 95.44 99 LEU A O 1
ATOM 833 N N . SER A 1 100 ? -5.566 0.509 6.731 1.00 95.44 100 SER A N 1
ATOM 834 C CA . SER A 1 100 ? -6.992 0.332 6.462 1.00 95.44 100 SER A CA 1
ATOM 835 C C . SER A 1 100 ? -7.320 -0.934 5.691 1.00 95.44 100 SER A C 1
ATOM 837 O O . SER A 1 100 ? -6.476 -1.529 5.028 1.00 95.44 100 SER A O 1
ATOM 839 N N . VAL A 1 101 ? -8.587 -1.332 5.784 1.00 95.06 101 VAL A N 1
ATOM 840 C CA . VAL A 1 101 ? -9.174 -2.350 4.913 1.00 95.06 101 VAL A CA 1
ATOM 841 C C . VAL A 1 101 ? -9.152 -1.824 3.468 1.00 95.06 101 VAL A C 1
ATOM 843 O O . VAL A 1 101 ? -9.651 -0.713 3.249 1.00 95.06 101 VAL A O 1
ATOM 846 N N . PRO A 1 102 ? -8.607 -2.584 2.498 1.00 92.00 102 PRO A N 1
ATOM 847 C CA . PRO A 1 102 ? -8.508 -2.140 1.112 1.00 92.00 102 PRO A CA 1
ATOM 848 C C . PRO A 1 102 ? -9.854 -1.810 0.461 1.00 92.00 102 PRO A C 1
ATOM 850 O O . PRO A 1 102 ? -10.869 -2.454 0.736 1.00 92.00 102 PRO A O 1
ATOM 853 N N . GLY A 1 103 ? -9.863 -0.826 -0.438 1.00 86.81 103 GLY A N 1
ATOM 854 C CA . GLY A 1 103 ? -11.000 -0.464 -1.286 1.00 86.81 103 GLY A CA 1
ATOM 855 C C . GLY A 1 103 ? -12.144 0.265 -0.578 1.00 86.81 103 GLY A C 1
ATOM 856 O O . GLY A 1 103 ? -13.161 0.550 -1.208 1.00 86.81 103 GLY A O 1
ATOM 857 N N . ILE A 1 104 ? -12.003 0.569 0.716 1.00 82.12 104 ILE A N 1
ATOM 858 C CA . ILE A 1 104 ? -13.011 1.295 1.512 1.00 82.12 104 ILE A CA 1
ATOM 859 C C . ILE A 1 104 ? -12.699 2.800 1.571 1.00 82.12 104 ILE A C 1
ATOM 861 O O . ILE A 1 104 ? -13.553 3.609 1.941 1.00 82.12 104 ILE A O 1
ATOM 865 N N . GLY A 1 105 ? -11.483 3.183 1.173 1.00 75.25 105 GLY A N 1
ATOM 866 C CA . GLY A 1 105 ? -11.034 4.563 1.081 1.00 75.25 105 GLY A CA 1
ATOM 867 C C . GLY A 1 105 ? -11.849 5.394 0.089 1.00 75.25 105 GLY A C 1
ATOM 868 O O . GLY A 1 105 ? -11.980 5.028 -1.077 1.00 75.25 105 GLY A O 1
ATOM 869 N N . ILE A 1 106 ? -12.351 6.552 0.523 1.00 79.06 106 ILE A N 1
ATOM 870 C CA . ILE A 1 106 ? -12.904 7.566 -0.389 1.00 79.06 106 ILE A CA 1
ATOM 871 C C . ILE A 1 106 ? -12.117 8.844 -0.222 1.00 79.06 106 ILE A C 1
ATOM 873 O O . ILE A 1 106 ? -12.151 9.442 0.852 1.00 79.06 106 ILE A O 1
ATOM 877 N N . GLY A 1 107 ? -11.444 9.258 -1.291 1.00 76.12 107 GLY A N 1
ATOM 878 C CA . GLY A 1 107 ? -10.810 10.563 -1.401 1.00 76.12 107 GLY A CA 1
ATOM 879 C C . GLY A 1 107 ? -11.773 11.606 -1.966 1.00 76.12 107 GLY A C 1
ATOM 880 O O . GLY A 1 107 ? -12.501 11.338 -2.921 1.00 76.12 107 GLY A O 1
ATOM 881 N N . GLY A 1 108 ? -11.763 12.800 -1.386 1.00 75.75 108 GLY A N 1
ATOM 882 C CA . GLY A 1 108 ? -12.316 14.008 -1.988 1.00 75.75 108 GLY A CA 1
ATOM 883 C C . GLY A 1 108 ? -11.188 14.965 -2.357 1.00 75.75 108 GLY A C 1
ATOM 884 O O . GLY A 1 108 ? -10.307 15.218 -1.534 1.00 75.75 108 GLY A O 1
ATOM 885 N N . ASP A 1 109 ? -11.232 15.492 -3.580 1.00 73.38 109 ASP A N 1
ATOM 886 C CA . ASP A 1 109 ? -10.338 16.555 -4.040 1.00 73.38 109 ASP A CA 1
ATOM 887 C C . ASP A 1 109 ? -10.916 17.932 -3.673 1.00 73.38 109 ASP A C 1
ATOM 889 O O . ASP A 1 109 ? -12.130 18.161 -3.723 1.00 73.38 109 ASP A O 1
ATOM 893 N N . TRP A 1 110 ? -10.037 18.865 -3.319 1.00 69.50 110 TRP A N 1
ATOM 894 C CA . TRP A 1 110 ? -10.368 20.252 -3.030 1.00 69.50 110 TRP A CA 1
ATOM 895 C C . TRP A 1 110 ? -10.932 21.012 -4.238 1.00 69.50 110 TRP A C 1
ATOM 897 O O . TRP A 1 110 ? -11.654 21.996 -4.048 1.00 69.50 110 TRP A O 1
ATOM 907 N N . GLU A 1 111 ? -10.622 20.585 -5.465 1.00 75.12 111 GLU A N 1
ATOM 908 C CA . GLU A 1 111 ? -11.074 21.273 -6.682 1.00 75.12 111 GLU A CA 1
ATOM 909 C C . GLU A 1 111 ? -12.549 21.015 -7.010 1.00 75.12 111 GLU A C 1
ATOM 911 O O . GLU A 1 111 ? -13.208 21.862 -7.622 1.00 75.12 111 GLU A O 1
ATOM 916 N N . THR A 1 112 ? -13.091 19.863 -6.599 1.00 75.06 112 THR A N 1
ATOM 917 C CA . THR A 1 112 ? -14.428 19.421 -7.015 1.00 75.06 112 THR A CA 1
ATOM 918 C C . THR A 1 112 ? -15.221 18.861 -5.833 1.00 75.06 112 THR A C 1
ATOM 920 O O . THR A 1 112 ? -14.940 17.751 -5.374 1.00 75.06 112 THR A O 1
ATOM 923 N N . PRO A 1 113 ? -16.265 19.576 -5.358 1.00 75.25 113 PRO A N 1
ATOM 924 C CA . PRO A 1 113 ? -17.172 19.053 -4.346 1.00 75.25 113 PRO A CA 1
ATOM 925 C C . PRO A 1 113 ? -17.740 17.708 -4.795 1.00 75.25 113 PRO A C 1
ATOM 927 O O . PRO A 1 113 ? -18.429 17.622 -5.811 1.00 75.25 113 PRO A O 1
ATOM 930 N N . THR A 1 114 ? -17.438 16.665 -4.030 1.00 77.25 114 THR A N 1
ATOM 931 C CA . THR A 1 114 ? -17.899 15.307 -4.310 1.00 77.25 114 THR A CA 1
ATOM 932 C C . THR A 1 114 ? -19.020 14.969 -3.338 1.00 77.25 114 THR A C 1
ATOM 934 O O . THR A 1 114 ? -18.854 15.071 -2.123 1.00 77.25 114 THR A O 1
ATOM 937 N N . GLU A 1 115 ? -20.187 14.606 -3.869 1.00 82.50 115 GLU A N 1
ATOM 938 C CA . GLU A 1 115 ? -21.258 14.038 -3.054 1.00 82.50 115 GLU A CA 1
ATOM 939 C C . GLU A 1 115 ? -20.860 12.612 -2.668 1.00 82.50 115 GLU A C 1
ATOM 941 O O . GLU A 1 115 ? -20.573 11.789 -3.535 1.00 82.50 115 GLU A O 1
ATOM 946 N N . ILE A 1 116 ? -20.812 12.334 -1.366 1.00 80.06 116 ILE A N 1
ATOM 947 C CA . ILE A 1 116 ? -20.456 11.015 -0.847 1.00 80.06 116 ILE A CA 1
ATOM 948 C C . ILE A 1 116 ? -21.738 10.315 -0.409 1.00 80.06 116 ILE A C 1
ATOM 950 O O . ILE A 1 116 ? -22.424 10.768 0.510 1.00 80.06 116 ILE A O 1
ATOM 954 N N . ASP A 1 117 ? -22.039 9.187 -1.045 1.00 82.56 117 ASP A N 1
ATOM 955 C CA . ASP A 1 117 ? -23.099 8.294 -0.595 1.00 82.56 117 ASP A CA 1
ATOM 956 C C . ASP A 1 117 ? -22.629 7.534 0.646 1.00 82.56 117 ASP A C 1
ATOM 958 O O . ASP A 1 117 ? -21.821 6.621 0.557 1.00 82.56 117 ASP A O 1
ATOM 962 N N . LEU A 1 118 ? -23.153 7.878 1.821 1.00 80.12 118 LEU A N 1
ATOM 963 C CA . LEU A 1 118 ? -22.754 7.220 3.068 1.00 80.12 118 LEU A CA 1
ATOM 964 C C . LEU A 1 118 ? -23.120 5.727 3.117 1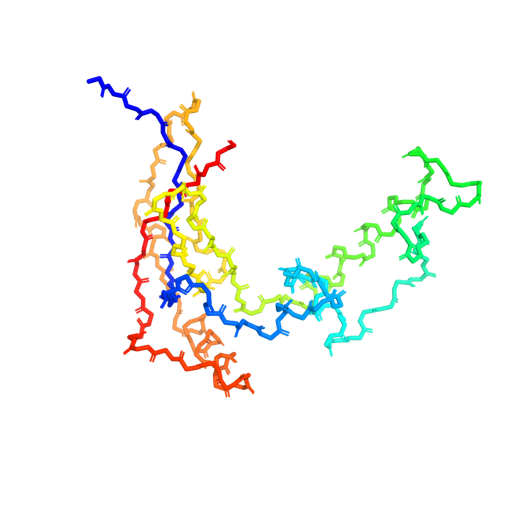.00 80.12 118 LEU A C 1
ATOM 966 O O . LEU A 1 118 ? -22.613 5.008 3.977 1.00 80.12 118 LEU A O 1
ATOM 970 N N . SER A 1 119 ? -24.005 5.248 2.238 1.00 82.94 119 SER A N 1
ATOM 971 C CA . SER A 1 119 ? -24.398 3.838 2.205 1.00 82.94 119 SER A CA 1
ATOM 972 C C . SER A 1 119 ? -23.277 2.910 1.737 1.00 82.94 119 SER A C 1
ATOM 974 O O . SER A 1 119 ? -23.313 1.722 2.048 1.00 82.94 119 SER A O 1
ATOM 976 N N . ILE A 1 120 ? -22.255 3.452 1.069 1.00 77.88 120 ILE A N 1
ATOM 977 C CA . ILE A 1 120 ? -21.073 2.695 0.636 1.00 77.88 120 ILE A CA 1
ATOM 978 C C . ILE A 1 120 ? -20.106 2.400 1.789 1.00 77.88 120 ILE A C 1
ATOM 980 O O . ILE A 1 120 ? -19.209 1.576 1.637 1.00 77.88 120 ILE A O 1
ATOM 984 N N . PHE A 1 121 ? -20.300 3.018 2.961 1.00 80.62 121 PHE A N 1
ATOM 985 C CA . PHE A 1 121 ? -19.518 2.751 4.170 1.00 80.62 121 PHE A CA 1
ATOM 986 C C . PHE A 1 121 ? -19.954 1.453 4.863 1.00 80.62 121 PHE A C 1
ATOM 988 O O . PHE A 1 121 ? -20.258 1.412 6.058 1.00 80.62 121 PHE A O 1
ATOM 995 N N . THR A 1 122 ? -19.976 0.368 4.098 1.00 85.38 122 THR A N 1
ATOM 996 C CA . THR A 1 122 ? -20.118 -0.994 4.603 1.00 85.38 122 THR A CA 1
ATOM 997 C C . THR A 1 122 ? -18.755 -1.657 4.604 1.00 85.38 122 THR A C 1
ATOM 999 O O . THR A 1 122 ? -18.143 -1.820 3.553 1.00 85.38 122 THR A O 1
ATOM 1002 N N . VAL A 1 123 ? -18.297 -2.059 5.784 1.00 86.50 123 VAL A N 1
ATOM 1003 C CA . VAL A 1 123 ? -17.065 -2.830 5.935 1.00 86.50 123 VAL A CA 1
ATOM 1004 C C . VAL A 1 123 ? -17.449 -4.292 6.055 1.00 86.50 123 VAL A C 1
ATOM 1006 O O . VAL A 1 123 ? -18.211 -4.660 6.952 1.00 86.50 123 VAL A O 1
ATOM 1009 N N . ASP A 1 124 ? -16.948 -5.114 5.141 1.00 91.25 124 ASP A N 1
ATOM 1010 C CA . ASP A 1 124 ? -17.116 -6.557 5.236 1.00 91.25 124 ASP A CA 1
ATOM 1011 C C . ASP A 1 124 ? -16.257 -7.128 6.374 1.00 91.25 124 ASP A C 1
ATOM 1013 O O . ASP A 1 124 ? -15.117 -6.708 6.583 1.00 91.25 124 ASP A O 1
ATOM 1017 N N . GLN A 1 125 ? -16.796 -8.106 7.106 1.00 94.00 125 GLN A N 1
ATOM 1018 C CA . GLN A 1 125 ? -16.075 -8.731 8.217 1.00 94.00 125 GLN A CA 1
ATOM 1019 C C . GLN A 1 125 ? -14.802 -9.445 7.738 1.00 94.00 125 GLN A C 1
ATOM 1021 O O . GLN A 1 125 ? -13.816 -9.454 8.470 1.00 94.00 125 GLN A O 1
ATOM 1026 N N . GLY A 1 126 ? -14.792 -9.987 6.515 1.00 94.81 126 GLY A N 1
ATOM 1027 C CA . GLY A 1 126 ? -13.615 -10.613 5.917 1.00 94.81 126 GLY A CA 1
ATOM 1028 C C . GLY A 1 126 ? -12.451 -9.636 5.776 1.00 94.81 126 GLY A C 1
ATOM 1029 O O . GLY A 1 126 ? -11.348 -9.956 6.204 1.00 94.81 126 GLY A O 1
ATOM 1030 N N . GLY A 1 127 ? -12.704 -8.411 5.305 1.00 93.69 127 GLY A N 1
ATOM 1031 C CA . GLY A 1 127 ? -11.667 -7.375 5.217 1.00 93.69 127 GLY A CA 1
ATOM 1032 C C . GLY A 1 127 ? -11.113 -6.956 6.586 1.00 93.69 127 GLY A C 1
ATOM 1033 O O . GLY A 1 127 ? -9.916 -6.717 6.737 1.00 93.69 127 GLY A O 1
ATOM 1034 N N . ILE A 1 128 ? -11.961 -6.927 7.622 1.00 95.88 128 ILE A N 1
ATOM 1035 C CA . ILE A 1 128 ? -11.521 -6.676 9.008 1.00 95.88 128 ILE A CA 1
ATOM 1036 C C . ILE A 1 128 ? -10.623 -7.815 9.501 1.00 95.88 128 ILE A C 1
ATOM 1038 O O . ILE A 1 128 ? -9.585 -7.567 10.120 1.00 95.88 128 ILE A O 1
ATOM 1042 N N . ASP A 1 129 ? -11.024 -9.058 9.243 1.00 97.06 129 ASP A N 1
ATOM 1043 C CA . ASP A 1 129 ? -10.283 -10.244 9.661 1.00 97.06 129 ASP A CA 1
ATOM 1044 C C . ASP A 1 129 ? -8.933 -10.348 8.933 1.00 97.06 129 ASP A C 1
ATOM 1046 O O . ASP A 1 129 ? -7.943 -10.727 9.561 1.00 97.06 129 ASP A O 1
ATOM 1050 N N . GLU A 1 130 ? -8.866 -9.957 7.656 1.00 96.12 130 GLU A N 1
ATOM 1051 C CA . GLU A 1 130 ? -7.630 -9.863 6.868 1.00 96.12 130 GLU A CA 1
ATOM 1052 C C . GLU A 1 130 ? -6.681 -8.798 7.420 1.00 96.12 130 GLU A C 1
ATOM 1054 O O . GLU A 1 130 ? -5.521 -9.113 7.683 1.00 96.12 130 GLU A O 1
ATOM 1059 N N . LEU A 1 131 ? -7.172 -7.585 7.705 1.00 96.88 131 LEU A N 1
ATOM 1060 C CA . LEU A 1 131 ? -6.376 -6.525 8.337 1.00 96.88 131 LEU A CA 1
ATOM 1061 C C . LEU A 1 131 ? -5.812 -6.979 9.694 1.00 96.88 131 LEU A C 1
ATOM 1063 O O . LEU A 1 131 ? -4.616 -6.856 9.962 1.00 96.88 131 LEU A O 1
ATOM 1067 N N . ILE A 1 132 ? -6.654 -7.556 10.556 1.00 97.69 132 ILE A N 1
ATOM 1068 C CA . ILE A 1 132 ? -6.220 -8.069 11.865 1.00 97.69 132 ILE A CA 1
ATOM 1069 C C . ILE A 1 132 ? -5.245 -9.243 11.696 1.00 97.69 132 ILE A C 1
ATOM 1071 O O . ILE A 1 132 ? -4.293 -9.379 12.470 1.00 97.69 132 ILE A O 1
ATOM 1075 N N . GLY A 1 133 ? -5.490 -10.116 10.719 1.00 97.62 133 GLY A N 1
ATOM 1076 C CA . GLY A 1 133 ? -4.631 -11.245 10.380 1.00 97.62 133 GLY A CA 1
ATOM 1077 C C . GLY A 1 133 ? -3.248 -10.788 9.928 1.00 97.62 133 GLY A C 1
ATOM 1078 O O . GLY A 1 133 ? -2.252 -11.313 10.423 1.00 97.62 133 GLY A O 1
ATOM 1079 N N . PHE A 1 134 ? -3.194 -9.766 9.076 1.00 97.06 134 PHE A N 1
ATOM 1080 C CA . PHE A 1 134 ? -1.967 -9.116 8.633 1.00 97.06 134 PHE A CA 1
ATOM 1081 C C . PHE A 1 134 ? -1.181 -8.551 9.817 1.00 97.06 134 PHE A C 1
ATOM 1083 O O . PHE A 1 134 ? -0.016 -8.908 10.000 1.00 97.06 134 PHE A O 1
ATOM 1090 N N . CYS A 1 135 ? -1.829 -7.762 10.684 1.00 97.62 135 CYS A N 1
ATOM 1091 C CA . CYS A 1 135 ? -1.165 -7.216 11.868 1.00 97.62 135 CYS A CA 1
ATOM 1092 C C . CYS A 1 135 ? -0.606 -8.319 12.773 1.00 97.62 135 CYS A C 1
ATOM 1094 O O . CYS A 1 135 ? 0.518 -8.217 13.246 1.00 97.62 135 CYS A O 1
ATOM 1096 N N . LYS A 1 136 ? -1.351 -9.410 12.985 1.00 97.81 136 LYS A N 1
ATOM 1097 C CA . LYS A 1 136 ? -0.871 -10.548 13.785 1.00 97.81 136 LYS A CA 1
ATOM 1098 C C . LYS A 1 136 ? 0.303 -11.273 13.139 1.00 97.81 136 LYS A C 1
ATOM 1100 O O . LYS A 1 136 ? 1.215 -11.674 13.851 1.00 97.81 136 LYS A O 1
ATOM 1105 N N . PHE A 1 137 ? 0.260 -11.483 11.825 1.00 97.31 137 PHE A N 1
ATOM 1106 C CA . PHE A 1 137 ? 1.301 -12.207 11.098 1.00 97.31 137 PHE A CA 1
ATOM 1107 C C . PHE A 1 137 ? 2.640 -11.466 11.136 1.00 97.31 137 PHE A C 1
ATOM 1109 O O . PHE A 1 137 ? 3.675 -12.098 11.328 1.00 97.31 137 PHE A O 1
ATOM 1116 N N . TYR A 1 138 ? 2.603 -10.138 11.008 1.00 96.44 138 TYR A N 1
ATOM 1117 C CA . TYR A 1 138 ? 3.784 -9.272 11.061 1.00 96.44 138 TYR A CA 1
ATOM 1118 C C . TYR A 1 138 ? 4.074 -8.701 12.454 1.00 96.44 138 TYR A C 1
ATOM 1120 O O . TYR A 1 138 ? 4.892 -7.797 12.576 1.00 96.44 138 TYR A O 1
ATOM 1128 N N . GLU A 1 139 ? 3.407 -9.211 13.494 1.00 97.06 139 GLU A N 1
ATOM 1129 C CA . GLU A 1 139 ? 3.603 -8.787 14.889 1.00 97.06 139 GLU A CA 1
ATOM 1130 C C . GLU A 1 139 ? 3.430 -7.264 15.105 1.00 97.06 139 GLU A C 1
ATOM 1132 O O . GLU A 1 139 ? 4.044 -6.663 15.983 1.00 97.06 139 GLU A O 1
ATOM 1137 N N . ILE A 1 140 ? 2.551 -6.633 14.320 1.00 96.50 140 ILE A N 1
ATOM 1138 C CA . ILE A 1 140 ? 2.206 -5.211 14.407 1.00 96.50 140 ILE A CA 1
ATOM 1139 C C . ILE A 1 140 ? 1.274 -5.004 15.605 1.00 96.50 140 ILE A C 1
ATOM 1141 O O . ILE A 1 140 ? 0.088 -5.354 15.571 1.00 96.50 140 ILE A O 1
ATOM 1145 N N . GLU A 1 141 ? 1.806 -4.416 16.674 1.00 96.56 141 GLU A N 1
ATOM 1146 C CA . GLU A 1 141 ? 1.036 -4.079 17.869 1.00 96.56 141 GLU A CA 1
ATOM 1147 C C . GLU A 1 141 ? 0.235 -2.784 17.684 1.00 96.56 141 GLU A C 1
ATOM 1149 O O . GLU A 1 141 ? 0.749 -1.768 17.221 1.00 96.56 141 GLU A O 1
ATOM 1154 N N . TYR A 1 142 ? -1.028 -2.792 18.112 1.00 96.25 142 TYR A N 1
ATOM 1155 C CA . TYR A 1 142 ? -1.902 -1.622 18.060 1.00 96.25 142 TYR A CA 1
ATOM 1156 C C . TYR A 1 142 ? -2.696 -1.445 19.357 1.00 96.25 142 TYR A C 1
ATOM 1158 O O . TYR A 1 142 ? -3.099 -2.408 20.011 1.00 96.25 142 TYR A O 1
ATOM 1166 N N . LYS A 1 143 ? -2.929 -0.182 19.739 1.00 94.38 143 LYS A N 1
ATOM 1167 C CA . LYS A 1 143 ? -3.606 0.183 21.000 1.00 94.38 143 LYS A CA 1
ATOM 1168 C C . LYS A 1 143 ? -5.112 -0.056 20.950 1.00 94.38 143 LYS A C 1
ATOM 1170 O O . LYS A 1 143 ? -5.719 -0.443 21.946 1.00 94.38 143 LYS A O 1
ATOM 1175 N N . GLU A 1 144 ? -5.715 0.215 19.799 1.00 95.44 144 GLU A N 1
ATOM 1176 C CA . GLU A 1 144 ? -7.159 0.182 19.594 1.00 95.44 144 GLU A CA 1
ATOM 1177 C C . GLU A 1 144 ? -7.480 -0.550 18.292 1.00 95.44 144 GLU A C 1
ATOM 1179 O O . GLU A 1 144 ? -6.726 -0.460 17.327 1.00 95.44 144 GLU A O 1
ATOM 1184 N N . GLY A 1 145 ? -8.588 -1.295 18.274 1.00 95.75 145 GLY A N 1
ATOM 1185 C CA . GLY A 1 145 ? -9.014 -2.037 17.088 1.00 95.75 145 GLY A CA 1
ATOM 1186 C C . GLY A 1 145 ? -9.528 -1.144 15.949 1.00 95.75 145 GLY A C 1
ATOM 1187 O O . GLY A 1 145 ? -9.634 0.075 16.119 1.00 95.75 145 GLY A O 1
ATOM 1188 N N . PRO A 1 146 ? -9.888 -1.755 14.803 1.00 96.69 146 PRO A N 1
ATOM 1189 C CA . PRO A 1 146 ? -10.292 -1.016 13.616 1.00 96.69 146 PRO A CA 1
ATOM 1190 C C . PRO A 1 146 ? -11.504 -0.094 13.822 1.00 96.69 146 PRO A C 1
ATOM 1192 O O . PRO A 1 146 ? -12.478 -0.466 14.484 1.00 96.69 146 PRO A O 1
ATOM 1195 N N . LYS A 1 147 ? -11.461 1.109 13.239 1.00 96.00 147 LYS A N 1
ATOM 1196 C CA . LYS A 1 147 ? -12.554 2.096 13.246 1.00 96.00 147 LYS A CA 1
ATOM 1197 C C . LYS A 1 147 ? -12.466 3.054 12.057 1.00 96.00 147 LYS A C 1
ATOM 1199 O O . LYS A 1 147 ? -11.491 3.054 11.315 1.00 96.00 147 LYS A O 1
ATOM 1204 N N . TRP A 1 148 ? -13.503 3.873 11.888 1.00 94.06 148 TRP A N 1
ATOM 1205 C CA . TRP A 1 148 ? -13.533 4.925 10.875 1.00 94.06 148 TRP A CA 1
ATOM 1206 C C . TRP A 1 148 ? -12.606 6.082 11.243 1.00 94.06 148 TRP A C 1
ATOM 1208 O O . TRP A 1 148 ? -12.678 6.606 12.360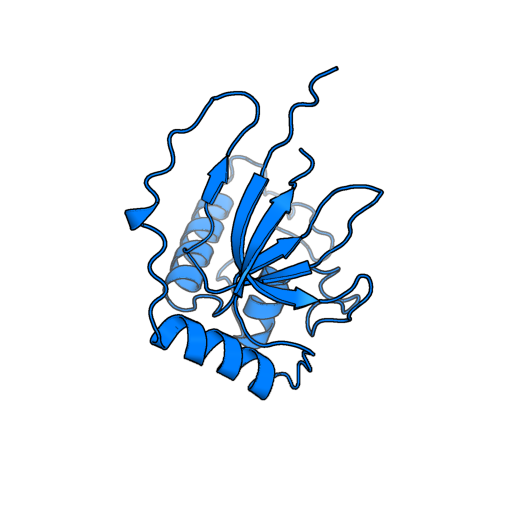 1.00 94.06 148 TRP A O 1
ATOM 1218 N N . TYR A 1 149 ? -11.801 6.509 10.277 1.00 92.19 149 TYR A N 1
ATOM 1219 C CA . TYR A 1 149 ? -10.942 7.682 10.349 1.00 92.19 149 TYR A CA 1
ATOM 1220 C C . TYR A 1 149 ? -11.217 8.615 9.174 1.00 92.19 149 TYR A C 1
ATOM 1222 O O . TYR A 1 149 ? -11.540 8.176 8.074 1.00 92.19 149 TYR A O 1
ATOM 1230 N N . LEU A 1 150 ? -11.087 9.913 9.439 1.00 89.06 150 LEU A N 1
ATOM 1231 C CA . LEU A 1 150 ? -11.017 10.964 8.433 1.00 89.06 150 LEU A CA 1
ATOM 1232 C C . LEU A 1 150 ? -9.592 11.517 8.477 1.00 89.06 150 LEU A C 1
ATOM 1234 O O . LEU A 1 150 ? -9.194 12.092 9.490 1.00 89.06 150 LEU A O 1
ATOM 1238 N N . THR A 1 151 ? -8.840 11.323 7.404 1.00 86.75 151 THR A N 1
ATOM 1239 C CA . THR A 1 151 ? -7.453 11.767 7.246 1.00 86.75 151 THR A CA 1
ATOM 1240 C C . THR A 1 151 ? -7.395 12.926 6.262 1.00 86.75 151 THR A C 1
ATOM 1242 O O . THR A 1 151 ? -8.065 12.903 5.232 1.00 86.75 151 THR A O 1
ATOM 1245 N N . CYS A 1 152 ? -6.613 13.963 6.564 1.00 84.81 152 CYS A N 1
ATOM 1246 C CA . CYS A 1 152 ? -6.337 15.014 5.591 1.00 84.81 152 CYS A CA 1
ATOM 1247 C C . CYS A 1 152 ? -5.146 14.619 4.714 1.00 84.81 152 CYS A C 1
ATOM 1249 O O . CYS A 1 152 ? -4.092 14.223 5.216 1.00 84.81 152 CYS A O 1
ATOM 1251 N N . LEU A 1 153 ? -5.319 14.767 3.408 1.00 72.12 153 LEU A N 1
ATOM 1252 C CA . LEU A 1 153 ? -4.281 14.579 2.408 1.00 72.12 153 LEU A CA 1
ATOM 1253 C C . LEU A 1 153 ? -3.696 15.961 2.096 1.00 72.12 153 LEU A C 1
ATOM 1255 O O . LEU A 1 153 ? -4.444 16.877 1.742 1.00 72.12 153 LEU A O 1
ATOM 1259 N N . GLN A 1 154 ? -2.382 16.135 2.245 1.00 63.44 154 GLN A N 1
ATOM 1260 C CA . GLN A 1 154 ? -1.713 17.255 1.586 1.00 63.44 154 GLN A CA 1
ATOM 1261 C C . GLN A 1 154 ? -1.482 16.869 0.125 1.00 63.44 154 GLN A C 1
ATOM 1263 O O . GLN A 1 154 ? -0.979 15.784 -0.157 1.00 63.44 154 GLN A O 1
ATOM 1268 N N . SER A 1 155 ? -1.915 17.746 -0.779 1.00 54.66 155 SER A N 1
ATOM 1269 C CA . SER A 1 155 ? -1.574 17.712 -2.204 1.00 54.66 155 SER A CA 1
ATOM 1270 C C . SER A 1 155 ? -0.166 18.234 -2.444 1.00 54.66 155 SER A C 1
ATOM 1272 O O . SER A 1 155 ? 0.129 19.292 -1.837 1.00 54.66 155 SER A O 1
#